Protein AF-A0AA86VW91-F1 (afdb_monomer)

Mean predicted aligned error: 8.84 Å

Sequence (104 aa):
MIVIPKGALVIFDGLNKELCVGIHLVVIRIVHLGRKSGWLFCAFYFKQAASSLMMAYGGDEFVHPDNAVPISLTRSGYPRIIPSHHRRMILKKDEKANMLVKFY

pLDDT: mean 76.0, std 16.41, range [28.19, 91.12]

Organism: NCBI:txid92480

Solvent-accessible surface area (backbone atoms only — not comparable to full-atom values): 6250 Å² total; per-residue (Å²): 135,88,80,74,59,69,71,59,65,71,75,40,90,75,69,53,71,65,57,60,53,46,50,50,56,34,50,54,51,50,54,52,44,25,73,74,65,35,59,68,52,39,52,55,41,48,58,50,39,37,51,36,35,52,38,42,70,73,63,52,80,87,71,78,65,95,55,97,55,92,73,62,59,45,99,74,42,40,41,58,71,55,46,71,69,59,50,56,47,41,73,66,69,43,75,68,15,57,54,49,60,74,71,91

Foldseek 3Di:
DPDDDVVVVVVPPPPDVVVVVQVVLLVVVLVVCCVVPNPVLSVLQVVVLLVQLVCLLVVHDPPPDPRPHDFDADPSSHGPSGDPVLVVVLVVVDPVVVVSSVVD

Secondary structure (DSSP, 8-state):
-----HHHHHT-TT--HHHHHHHHHHHHHHHHHHHHH-HHHHHHHHHHHHHHHHHHHHT--------SS---B-TTS-BTTS-HHHHHHHHTTSHHHHHHHHH-

Radius of gyration: 14.02 Å; Cα contacts (8 Å, |Δi|>4): 75; chains: 1; bounding box: 34×28×35 Å

Structure (mmCIF, N/CA/C/O backbone):
data_AF-A0AA86VW91-F1
#
_entry.id   AF-A0AA86VW91-F1
#
loop_
_atom_site.group_PDB
_atom_site.id
_atom_site.type_symbol
_atom_site.label_atom_id
_atom_site.label_alt_id
_atom_site.label_comp_id
_atom_site.label_asym_id
_atom_site.label_entity_id
_atom_site.label_seq_id
_atom_site.pdbx_PDB_ins_code
_atom_site.Cartn_x
_atom_site.Cartn_y
_atom_site.Cartn_z
_atom_site.occupancy
_atom_site.B_iso_or_equiv
_atom_site.auth_seq_id
_atom_site.auth_comp_id
_atom_site.auth_asym_id
_atom_site.auth_atom_id
_atom_site.pdbx_PDB_model_num
ATOM 1 N N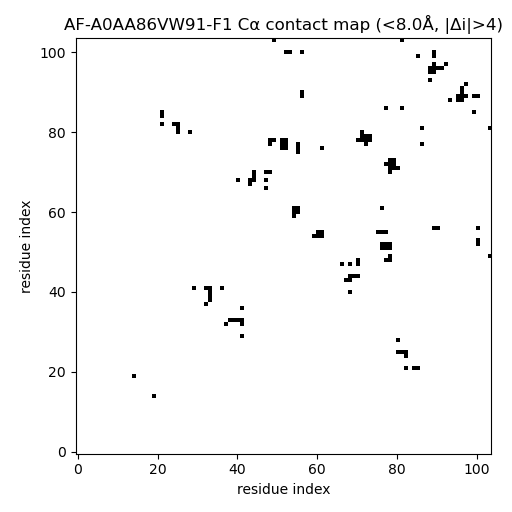 . MET A 1 1 ? -21.030 -1.240 2.666 1.00 28.19 1 MET A N 1
ATOM 2 C CA . MET A 1 1 ? -21.031 -1.669 1.252 1.00 28.19 1 MET A CA 1
ATOM 3 C C . MET A 1 1 ? -19.924 -0.889 0.553 1.00 28.19 1 MET A C 1
ATOM 5 O O . MET A 1 1 ? -20.064 0.315 0.409 1.00 28.19 1 MET A O 1
ATOM 9 N N . ILE A 1 2 ? -18.775 -1.508 0.261 1.00 33.06 2 ILE A N 1
ATOM 10 C CA . ILE A 1 2 ? 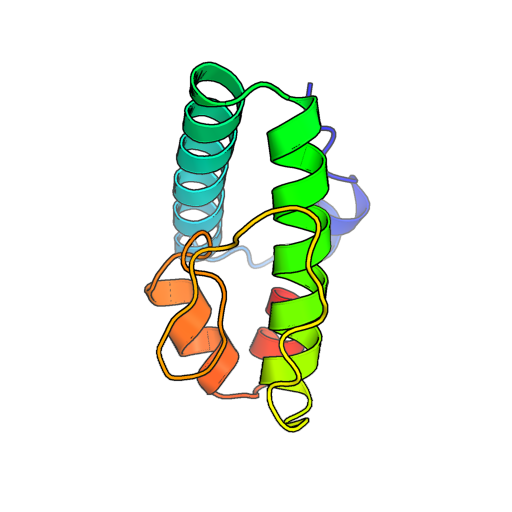-17.690 -0.827 -0.467 1.00 33.06 2 ILE A CA 1
ATOM 11 C C . ILE A 1 2 ? -18.090 -0.856 -1.941 1.00 33.06 2 ILE A C 1
ATOM 13 O O . ILE A 1 2 ? -18.104 -1.919 -2.557 1.00 33.06 2 ILE A O 1
ATOM 17 N N . VAL A 1 3 ? -18.514 0.289 -2.471 1.00 30.70 3 VAL A N 1
ATOM 18 C CA . VAL A 1 3 ? -18.898 0.426 -3.877 1.00 30.70 3 VAL A CA 1
ATOM 19 C C . VAL A 1 3 ? -17.611 0.529 -4.687 1.00 30.70 3 VAL A C 1
ATOM 21 O O . VAL A 1 3 ? -16.967 1.572 -4.716 1.00 30.70 3 VAL A O 1
ATOM 24 N N . ILE A 1 4 ? -17.221 -0.578 -5.313 1.00 47.12 4 ILE A N 1
ATOM 25 C CA . ILE A 1 4 ? -16.183 -0.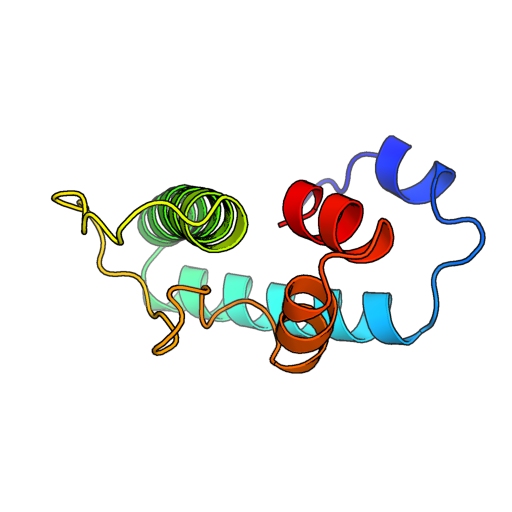585 -6.344 1.00 47.12 4 ILE A CA 1
ATOM 26 C C . ILE A 1 4 ? -16.771 0.183 -7.542 1.00 47.12 4 ILE A C 1
ATOM 28 O O . ILE A 1 4 ? -17.832 -0.213 -8.036 1.00 47.12 4 ILE A O 1
ATOM 32 N N . PRO A 1 5 ? -16.167 1.296 -7.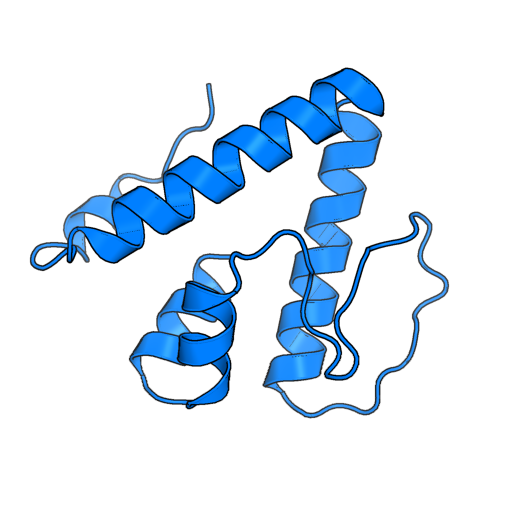996 1.00 39.69 5 PRO A N 1
ATOM 33 C CA . PRO A 1 5 ? -16.711 2.070 -9.104 1.00 39.69 5 PRO A CA 1
ATOM 34 C C . PRO A 1 5 ? -16.783 1.193 -10.357 1.00 39.69 5 PRO A C 1
ATOM 36 O O . PRO A 1 5 ? -15.801 0.565 -10.748 1.00 39.69 5 PRO A O 1
ATOM 39 N N . LYS A 1 6 ? -17.955 1.163 -11.004 1.00 36.81 6 LYS A N 1
ATOM 40 C CA . LYS A 1 6 ? -18.233 0.357 -12.208 1.00 36.81 6 LYS A CA 1
ATOM 41 C C . LYS A 1 6 ? -17.234 0.611 -13.351 1.00 36.81 6 LYS A C 1
ATOM 43 O O . LYS A 1 6 ? -16.993 -0.286 -14.146 1.00 36.81 6 LYS A O 1
ATOM 48 N N . GLY A 1 7 ? -16.602 1.789 -13.384 1.00 40.84 7 GLY A N 1
ATOM 49 C CA . GLY A 1 7 ? -15.539 2.122 -14.338 1.00 40.84 7 GLY A CA 1
ATOM 50 C C . GLY A 1 7 ? -14.247 1.319 -14.154 1.00 40.84 7 GLY A C 1
ATOM 51 O O . GLY A 1 7 ? -13.552 1.079 -15.132 1.00 40.84 7 GLY A O 1
ATOM 52 N N . ALA A 1 8 ? -13.952 0.831 -12.943 1.00 45.53 8 ALA A N 1
ATOM 53 C CA . ALA A 1 8 ? -12.827 -0.074 -12.730 1.00 45.53 8 ALA A CA 1
ATOM 54 C C . ALA A 1 8 ? -13.098 -1.413 -13.432 1.00 45.53 8 ALA A C 1
ATOM 56 O O . ALA A 1 8 ? -12.268 -1.875 -14.199 1.00 45.53 8 ALA A O 1
ATOM 57 N N . LEU A 1 9 ? -14.300 -1.979 -13.265 1.00 44.69 9 LEU A N 1
ATOM 58 C CA . LEU A 1 9 ? -14.677 -3.277 -13.838 1.00 44.69 9 LEU A CA 1
ATOM 59 C C . LEU A 1 9 ? -14.634 -3.321 -15.378 1.00 44.69 9 LEU A C 1
ATOM 61 O O . LEU A 1 9 ? -14.307 -4.362 -15.932 1.00 44.69 9 LEU A O 1
ATOM 65 N N . VAL A 1 10 ? -14.941 -2.211 -16.059 1.00 42.91 10 VAL A N 1
ATOM 66 C CA . VAL A 1 10 ? -14.999 -2.147 -17.535 1.00 42.91 10 VAL A CA 1
ATOM 67 C C . VAL A 1 10 ? -13.609 -2.003 -18.176 1.00 42.91 10 VAL A C 1
ATOM 69 O O . VAL A 1 10 ? -13.414 -2.423 -19.309 1.00 42.91 10 VAL A O 1
ATOM 72 N N . ILE A 1 11 ? -12.608 -1.493 -17.448 1.00 46.66 11 ILE A N 1
ATOM 73 C CA . ILE A 1 11 ? -11.207 -1.433 -17.922 1.00 46.66 11 ILE A CA 1
ATOM 74 C C . ILE A 1 11 ? -10.497 -2.799 -1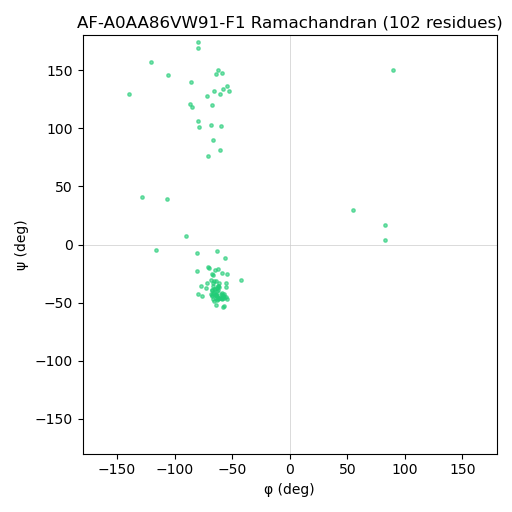7.733 1.00 46.66 11 ILE A C 1
ATOM 76 O O . ILE A 1 11 ? -9.382 -3.014 -18.205 1.00 46.66 11 ILE A O 1
ATOM 80 N N . PHE A 1 12 ? -11.153 -3.756 -17.069 1.00 47.62 12 PHE A N 1
ATOM 81 C CA . PHE A 1 12 ? -10.600 -5.037 -16.630 1.00 47.62 12 PHE A CA 1
ATOM 82 C C . PHE A 1 12 ? -11.077 -6.256 -17.438 1.00 47.62 12 PHE A C 1
ATOM 84 O O . PHE A 1 12 ? -11.241 -7.342 -16.882 1.00 47.62 12 PHE A O 1
ATOM 91 N N . ASP A 1 13 ? -11.208 -6.135 -18.756 1.00 43.72 13 ASP A N 1
ATOM 92 C CA . ASP A 1 13 ? -11.542 -7.278 -19.632 1.00 43.72 13 ASP A CA 1
ATOM 93 C C . ASP A 1 13 ? -10.457 -8.393 -19.627 1.00 43.72 13 ASP A C 1
ATOM 95 O O . ASP A 1 13 ? -10.634 -9.480 -20.165 1.00 43.72 13 ASP A O 1
ATOM 99 N N . GLY A 1 14 ? -9.324 -8.155 -18.947 1.00 44.97 14 GLY A N 1
ATOM 100 C CA . GLY A 1 14 ? -8.235 -9.109 -18.709 1.00 44.97 14 GLY A CA 1
ATOM 101 C C . GLY A 1 14 ? -7.824 -9.230 -17.237 1.00 44.97 14 GLY A C 1
ATOM 102 O O . GLY A 1 14 ? -6.626 -9.245 -16.933 1.00 44.97 14 GLY A O 1
ATOM 103 N N . LEU A 1 15 ? -8.777 -9.251 -16.296 1.00 52.03 15 LEU A N 1
ATOM 104 C CA . LEU A 1 15 ? -8.473 -9.390 -14.867 1.00 52.03 15 LEU A CA 1
ATOM 105 C C . LEU A 1 15 ? -7.874 -10.777 -14.552 1.00 52.03 15 LEU A C 1
ATOM 107 O O . LEU A 1 15 ? -8.572 -11.740 -14.238 1.00 52.0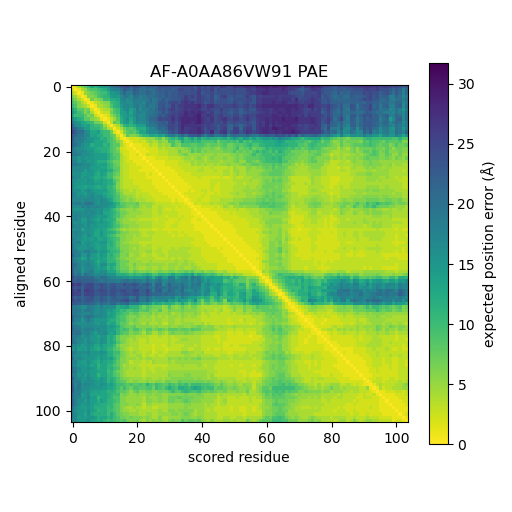3 15 LEU A O 1
ATOM 111 N N . ASN A 1 16 ? -6.546 -10.880 -14.624 1.00 60.03 16 ASN A N 1
ATOM 112 C CA . ASN A 1 16 ? -5.799 -12.055 -14.182 1.00 60.03 16 ASN A CA 1
ATOM 113 C C . ASN A 1 16 ? -6.200 -12.404 -12.740 1.00 60.03 16 ASN A C 1
ATOM 115 O O . ASN A 1 16 ? -6.216 -11.527 -11.874 1.00 60.03 16 ASN A O 1
ATOM 119 N N . LYS A 1 17 ? -6.488 -13.687 -12.477 1.00 64.88 17 LYS A N 1
ATOM 120 C CA . LYS A 1 17 ? -6.916 -14.252 -11.176 1.00 64.88 17 LYS A CA 1
ATOM 121 C C . LYS A 1 17 ? -6.133 -13.703 -9.972 1.00 64.88 17 LYS A C 1
ATOM 123 O O . LYS A 1 17 ? -6.675 -13.568 -8.879 1.00 64.88 17 LYS A O 1
ATOM 128 N N . GLU A 1 18 ? -4.874 -13.338 -10.186 1.00 67.19 18 GLU A N 1
ATOM 129 C CA . GLU A 1 18 ? -3.972 -12.754 -9.196 1.00 67.19 18 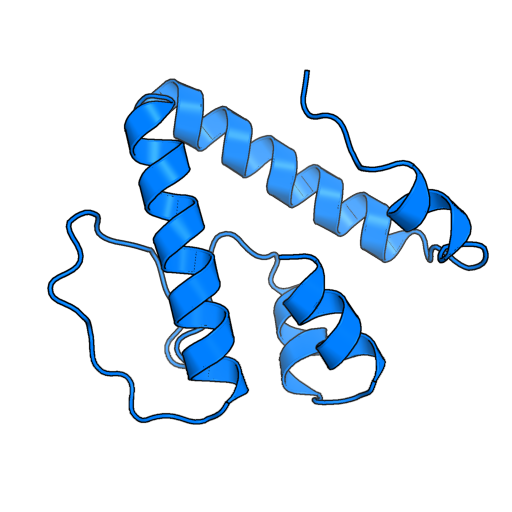GLU A CA 1
ATOM 130 C C . GLU A 1 18 ? -4.446 -11.413 -8.614 1.00 67.19 18 GLU A C 1
ATOM 132 O O . GLU A 1 18 ? -4.284 -11.188 -7.414 1.00 67.19 18 GLU A O 1
ATOM 137 N N . LEU A 1 19 ? -5.080 -10.545 -9.414 1.00 70.00 19 LEU A N 1
ATOM 138 C CA . LEU A 1 19 ? -5.627 -9.272 -8.930 1.00 70.00 19 LEU A CA 1
ATOM 139 C C . LEU A 1 19 ? -6.807 -9.504 -7.983 1.00 70.00 19 LEU A C 1
ATOM 141 O O . LEU A 1 19 ? -6.863 -8.889 -6.920 1.00 70.00 19 LEU A O 1
ATOM 145 N N . CYS A 1 20 ? -7.707 -10.431 -8.325 1.00 71.56 20 CYS A N 1
ATOM 146 C CA . CYS A 1 20 ? -8.813 -10.829 -7.450 1.00 71.56 20 CYS A CA 1
ATOM 147 C C . CYS A 1 20 ? -8.306 -11.332 -6.095 1.00 71.56 20 CYS A C 1
ATOM 149 O O . CYS A 1 20 ? -8.809 -10.913 -5.052 1.00 71.56 20 CYS A O 1
ATOM 151 N N . VAL A 1 21 ? -7.281 -12.190 -6.100 1.00 75.38 21 VAL A N 1
ATOM 152 C CA . VAL A 1 21 ? -6.673 -12.709 -4.865 1.00 75.38 21 VAL A CA 1
ATOM 153 C C . VAL A 1 21 ? -6.034 -11.578 -4.056 1.00 75.38 21 VAL A C 1
ATOM 155 O O . VAL A 1 21 ? -6.232 -11.500 -2.842 1.00 75.38 21 VAL A O 1
ATOM 158 N N . GLY A 1 22 ? -5.318 -10.662 -4.710 1.00 73.94 22 GLY A N 1
ATOM 159 C CA . GLY A 1 22 ? -4.723 -9.506 -4.045 1.00 73.94 22 GLY A CA 1
ATOM 160 C C . GLY A 1 22 ? -5.757 -8.592 -3.389 1.00 73.94 22 GLY A C 1
ATOM 161 O O . GLY A 1 22 ? -5.604 -8.240 -2.220 1.00 73.94 22 GLY A O 1
ATOM 162 N N . ILE A 1 23 ? -6.838 -8.267 -4.101 1.00 77.50 23 ILE A N 1
ATOM 163 C CA . ILE A 1 23 ? -7.939 -7.444 -3.581 1.00 77.50 23 ILE A CA 1
ATOM 164 C C . ILE A 1 23 ? -8.619 -8.141 -2.404 1.00 77.50 23 ILE A C 1
ATOM 166 O O . ILE A 1 23 ? -8.849 -7.515 -1.371 1.00 77.50 23 ILE A O 1
ATOM 170 N N . HIS A 1 24 ? -8.892 -9.441 -2.514 1.00 78.38 24 HIS A N 1
ATOM 171 C CA . HIS A 1 24 ? -9.516 -10.204 -1.437 1.00 78.38 24 HIS A CA 1
ATOM 172 C C . HIS A 1 24 ? -8.685 -10.159 -0.142 1.00 78.38 24 HIS A C 1
ATOM 174 O O . HIS A 1 24 ? -9.211 -9.864 0.934 1.00 78.38 24 HIS A O 1
ATOM 180 N N . LEU A 1 25 ? -7.367 -10.356 -0.251 1.00 80.56 25 LEU A N 1
ATOM 181 C CA . LEU A 1 25 ? -6.441 -10.268 0.882 1.00 80.56 25 LEU A CA 1
ATOM 182 C C . LEU A 1 25 ? -6.385 -8.863 1.493 1.00 80.56 25 LEU A C 1
ATOM 184 O O . LEU A 1 25 ? -6.279 -8.725 2.715 1.00 80.56 25 LEU A O 1
ATOM 188 N N . VAL A 1 26 ? -6.461 -7.822 0.661 1.00 82.31 26 VAL A N 1
ATOM 189 C CA . VAL A 1 26 ? -6.533 -6.431 1.128 1.00 82.31 26 VAL A CA 1
ATOM 190 C C . VAL A 1 26 ? -7.818 -6.227 1.913 1.00 82.31 26 VAL A C 1
ATOM 192 O O . VAL A 1 26 ? -7.743 -5.812 3.065 1.00 82.31 26 VAL A O 1
ATOM 195 N N . VAL A 1 27 ? -8.973 -6.586 1.348 1.00 83.44 27 VAL A N 1
ATOM 196 C CA . VAL A 1 27 ? -10.293 -6.404 1.974 1.00 83.44 27 VAL A CA 1
ATOM 197 C C . VAL A 1 27 ? -10.373 -7.092 3.336 1.00 83.44 27 VAL A C 1
ATOM 199 O O . VAL A 1 27 ? -10.843 -6.477 4.293 1.00 83.44 27 VAL A O 1
ATOM 202 N N . ILE A 1 28 ? -9.854 -8.316 3.475 1.00 86.44 28 ILE A N 1
ATOM 203 C CA . ILE A 1 28 ? -9.801 -9.002 4.778 1.00 86.44 28 ILE A CA 1
ATOM 204 C C . ILE A 1 28 ? -9.009 -8.175 5.800 1.00 86.44 28 ILE A C 1
ATOM 206 O O . ILE A 1 28 ? -9.449 -8.010 6.940 1.00 86.44 28 ILE A O 1
ATOM 210 N N . ARG A 1 29 ? -7.864 -7.607 5.398 1.00 85.69 29 ARG A N 1
ATOM 211 C CA . ARG A 1 29 ? -7.044 -6.749 6.267 1.00 85.69 29 ARG A CA 1
ATOM 212 C C . ARG A 1 29 ? -7.741 -5.435 6.608 1.00 85.69 29 ARG A C 1
ATOM 214 O O . ARG A 1 29 ? -7.654 -5.017 7.758 1.00 85.69 29 ARG A O 1
ATOM 221 N N . ILE A 1 30 ? -8.451 -4.823 5.655 1.00 86.44 30 ILE A N 1
ATOM 222 C CA . ILE A 1 30 ? -9.274 -3.622 5.882 1.00 86.44 30 ILE A CA 1
ATOM 223 C C . ILE A 1 30 ? -10.310 -3.904 6.967 1.00 86.44 30 ILE A C 1
ATOM 225 O O . ILE A 1 30 ? -10.391 -3.183 7.957 1.00 86.44 30 ILE A O 1
ATOM 229 N N . VAL A 1 31 ? -11.083 -4.978 6.798 1.00 87.94 31 VAL A N 1
ATOM 230 C CA . VAL A 1 31 ? -12.154 -5.345 7.730 1.00 87.94 31 VAL A CA 1
ATOM 231 C C . VAL A 1 31 ? -11.581 -5.687 9.101 1.00 87.94 31 VAL A C 1
ATOM 233 O O . VAL A 1 31 ? -12.117 -5.243 10.113 1.00 87.94 31 VAL A O 1
ATOM 236 N N . HIS A 1 32 ? -10.476 -6.432 9.154 1.00 88.88 32 HIS A N 1
ATOM 237 C CA . HIS A 1 32 ? -9.807 -6.743 10.414 1.00 88.88 32 HIS A CA 1
ATOM 238 C C . HIS A 1 32 ? -9.326 -5.473 11.134 1.00 88.88 32 HIS A C 1
ATOM 240 O O . HIS A 1 32 ? -9.585 -5.309 12.325 1.00 88.88 32 HIS A O 1
ATOM 246 N N . LEU A 1 33 ? -8.685 -4.547 10.413 1.00 86.88 33 LEU A N 1
ATOM 247 C CA . LEU A 1 33 ? -8.197 -3.284 10.970 1.00 86.88 33 LEU A CA 1
ATOM 248 C C . LEU A 1 33 ? -9.349 -2.389 11.448 1.00 86.88 33 LEU A C 1
ATOM 250 O O . LEU A 1 33 ? -9.289 -1.858 12.554 1.00 86.88 33 LEU A O 1
ATOM 254 N N . GLY A 1 34 ? -10.420 -2.275 10.660 1.00 88.56 34 GLY A N 1
ATOM 255 C CA . GLY A 1 34 ? -11.612 -1.508 11.024 1.00 88.56 34 GLY A CA 1
ATOM 256 C C . GLY A 1 34 ? -12.316 -2.062 12.263 1.00 88.56 34 GLY A C 1
ATOM 257 O O . GLY A 1 34 ? -12.732 -1.291 13.124 1.00 88.56 34 GLY A O 1
ATOM 258 N N . ARG A 1 35 ? -12.386 -3.393 12.409 1.00 90.81 35 ARG A N 1
ATOM 259 C CA . ARG A 1 35 ? -12.962 -4.040 13.603 1.00 90.81 35 ARG A CA 1
ATOM 260 C C . ARG A 1 35 ? -12.078 -3.903 14.842 1.00 90.81 35 ARG A C 1
ATOM 262 O O . ARG A 1 35 ? -12.615 -3.810 15.938 1.00 90.81 35 ARG A O 1
ATOM 269 N N . LYS A 1 36 ? -10.751 -3.893 14.681 1.00 91.12 36 LYS A N 1
ATOM 270 C CA . LYS A 1 36 ? -9.796 -3.793 15.796 1.00 91.12 36 LYS A CA 1
ATOM 271 C C . LYS A 1 36 ? -9.613 -2.360 16.303 1.00 91.12 36 LYS A C 1
ATOM 273 O O . LYS A 1 36 ? -9.516 -2.153 17.506 1.00 91.12 36 LYS A O 1
ATOM 278 N N . SER A 1 37 ? -9.517 -1.395 15.393 1.00 86.56 37 SER A N 1
ATOM 279 C CA . SER A 1 37 ? -9.078 -0.024 15.695 1.00 86.56 37 SER A CA 1
ATOM 280 C C . SER A 1 37 ? -10.155 1.036 15.446 1.00 86.56 37 SER A C 1
ATOM 282 O O . SER A 1 37 ? -9.940 2.208 15.740 1.00 86.56 37 SER A O 1
ATOM 284 N N . GLY A 1 38 ? -11.314 0.642 14.913 1.00 90.38 38 GLY A N 1
ATOM 285 C CA . GLY A 1 38 ? -12.401 1.542 14.540 1.00 90.38 38 GLY A CA 1
ATOM 286 C C . GLY A 1 38 ? -12.295 2.040 13.097 1.00 90.38 38 GLY A C 1
ATOM 287 O O . GLY A 1 38 ? -11.213 2.192 12.525 1.00 90.38 38 GLY A O 1
ATOM 288 N N . TRP A 1 39 ? -13.448 2.317 12.488 1.00 88.81 39 TRP A N 1
ATOM 289 C CA . TRP A 1 39 ? -13.532 2.718 11.079 1.00 88.81 39 TRP A CA 1
ATOM 290 C C . TRP A 1 39 ? -12.928 4.098 10.799 1.00 88.81 39 TRP A C 1
ATOM 292 O O . TRP A 1 39 ? -12.367 4.301 9.725 1.00 88.81 39 TRP A O 1
ATOM 302 N N . LEU A 1 40 ? -12.973 5.016 11.772 1.00 89.50 40 LEU A N 1
ATOM 303 C CA . LEU A 1 40 ? -12.356 6.339 11.656 1.00 89.50 40 LEU A CA 1
ATOM 304 C C . LEU A 1 40 ? -10.827 6.237 11.562 1.00 89.50 40 LEU A C 1
ATOM 306 O O . LEU A 1 40 ? -10.222 6.784 10.643 1.00 89.50 40 LEU A O 1
ATOM 310 N N . PHE A 1 41 ? -10.213 5.464 12.464 1.00 88.56 41 PHE A N 1
ATOM 311 C CA . PHE A 1 41 ? -8.785 5.150 12.408 1.00 88.56 41 PHE A CA 1
ATOM 312 C C . PHE A 1 41 ? -8.425 4.487 11.078 1.00 88.56 41 PHE A C 1
ATOM 314 O O . PHE A 1 41 ? -7.444 4.856 10.441 1.00 88.56 41 PHE A O 1
ATOM 321 N N . CYS A 1 42 ? -9.250 3.535 10.633 1.00 88.94 42 CYS A N 1
ATOM 322 C CA . CYS A 1 42 ? -9.063 2.830 9.371 1.00 88.94 42 CYS A CA 1
ATOM 323 C C . CYS A 1 42 ? -9.029 3.800 8.174 1.00 88.94 42 CYS A C 1
ATOM 325 O O . CYS A 1 42 ? -8.131 3.713 7.341 1.00 88.94 42 CYS A O 1
ATOM 327 N N . ALA A 1 43 ? -9.940 4.776 8.124 1.00 88.31 43 ALA A N 1
ATOM 328 C CA . ALA A 1 43 ? -9.967 5.796 7.076 1.00 88.31 43 ALA A CA 1
ATOM 329 C C . ALA A 1 43 ? -8.698 6.671 7.070 1.00 8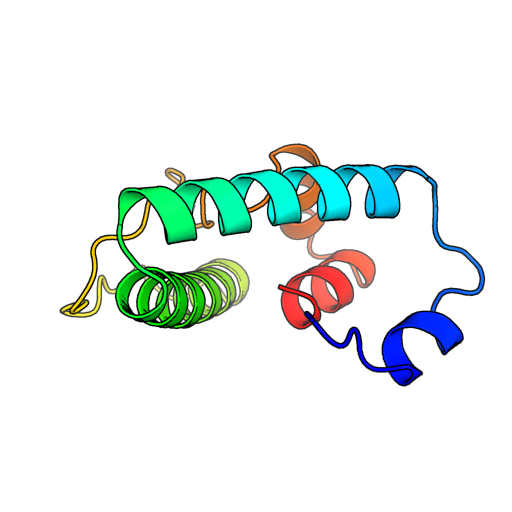8.31 43 ALA A C 1
ATOM 331 O O . ALA A 1 43 ? -8.090 6.866 6.015 1.00 88.31 43 ALA A O 1
ATOM 332 N N . PHE A 1 44 ? -8.254 7.149 8.238 1.00 88.62 44 PHE A N 1
ATOM 333 C CA . PHE A 1 44 ? -7.008 7.920 8.348 1.00 88.62 44 PHE A CA 1
ATOM 334 C C . PHE A 1 44 ? -5.772 7.089 7.987 1.00 88.62 44 PHE A C 1
ATOM 336 O O . PHE A 1 44 ? -4.880 7.587 7.298 1.00 88.62 44 PHE A O 1
ATOM 343 N N . TYR A 1 45 ? -5.752 5.813 8.378 1.00 89.44 45 TYR A N 1
ATOM 344 C CA . TYR A 1 45 ? -4.704 4.866 8.011 1.00 89.44 45 TYR A CA 1
ATOM 345 C C . TYR A 1 45 ? -4.597 4.716 6.487 1.00 89.44 45 TYR A C 1
ATOM 347 O O . TYR A 1 45 ? -3.493 4.772 5.950 1.00 89.44 45 TYR A O 1
ATOM 355 N N . PHE A 1 46 ? -5.718 4.563 5.770 1.00 87.88 46 PHE A N 1
ATOM 356 C CA . PHE A 1 46 ? -5.690 4.462 4.304 1.00 87.88 46 PHE A CA 1
ATOM 357 C C . PHE A 1 46 ? -5.254 5.747 3.629 1.00 87.88 46 PHE A C 1
ATOM 359 O O . PHE A 1 46 ? -4.446 5.686 2.709 1.00 87.88 46 PHE A O 1
ATOM 366 N N . LYS A 1 47 ? -5.739 6.900 4.103 1.00 87.81 47 LYS A N 1
ATOM 367 C CA . LYS A 1 47 ? -5.327 8.197 3.560 1.00 87.81 47 LYS A CA 1
ATOM 368 C C . LYS A 1 47 ? -3.806 8.338 3.594 1.00 87.81 47 LYS A C 1
ATOM 370 O O . LYS A 1 47 ? -3.196 8.693 2.592 1.00 87.81 47 LYS A O 1
ATOM 375 N N . GLN A 1 48 ? -3.193 8.003 4.724 1.00 87.06 48 GLN A N 1
ATOM 376 C CA . GLN A 1 48 ? -1.743 8.071 4.860 1.00 87.06 48 GLN A CA 1
ATOM 377 C C . GLN A 1 48 ? -1.017 6.965 4.098 1.00 87.06 48 GLN A C 1
ATOM 379 O O . GLN A 1 48 ? 0.024 7.226 3.504 1.00 87.06 48 GLN A O 1
ATOM 384 N N . ALA A 1 49 ? -1.560 5.745 4.067 1.00 88.12 49 ALA A N 1
ATOM 385 C CA . ALA A 1 49 ? -0.990 4.662 3.273 1.00 88.12 49 ALA A CA 1
ATOM 386 C C . ALA A 1 49 ? -0.936 5.025 1.778 1.00 88.12 49 ALA A C 1
ATOM 388 O O . ALA A 1 49 ? 0.086 4.774 1.143 1.00 88.12 49 ALA A O 1
ATOM 389 N N . ALA A 1 50 ? -1.981 5.656 1.237 1.00 87.12 50 ALA A N 1
ATOM 390 C CA . ALA A 1 50 ? -2.010 6.141 -0.141 1.00 87.12 50 ALA A CA 1
ATOM 391 C C . ALA A 1 50 ? -0.963 7.243 -0.379 1.00 87.12 50 ALA A C 1
ATOM 393 O O . ALA A 1 50 ? -0.184 7.160 -1.327 1.00 87.12 50 ALA A O 1
ATOM 394 N N . SER A 1 51 ? -0.862 8.230 0.520 1.00 85.62 51 SER A N 1
ATOM 395 C CA . SER A 1 51 ? 0.173 9.270 0.427 1.00 85.62 51 SER A CA 1
ATOM 396 C C . SER A 1 51 ? 1.586 8.681 0.454 1.00 85.62 51 SER A C 1
ATOM 398 O O . SER A 1 51 ? 2.396 8.999 -0.413 1.00 85.62 51 SER A O 1
ATOM 400 N N . SER A 1 52 ? 1.878 7.762 1.378 1.00 85.62 52 SER A N 1
ATOM 401 C CA . SER A 1 52 ? 3.191 7.110 1.443 1.00 85.62 52 SER A CA 1
ATOM 402 C C . SER A 1 52 ? 3.478 6.217 0.242 1.00 85.62 52 SER A C 1
ATOM 404 O O . SER A 1 52 ? 4.627 6.137 -0.180 1.00 85.62 52 SER A O 1
ATOM 406 N N . LEU A 1 53 ? 2.460 5.572 -0.340 1.00 88.06 53 LEU A N 1
ATOM 407 C CA . LEU A 1 53 ? 2.619 4.833 -1.592 1.00 88.06 53 LEU A CA 1
ATOM 408 C C . LEU A 1 53 ? 3.035 5.765 -2.735 1.00 88.06 53 LEU A C 1
ATOM 410 O O . LEU A 1 53 ? 3.972 5.440 -3.460 1.00 88.06 53 LEU A O 1
ATOM 414 N N . MET A 1 54 ? 2.369 6.913 -2.873 1.00 87.25 54 MET A N 1
ATOM 415 C CA . MET A 1 54 ? 2.670 7.897 -3.914 1.00 87.25 54 MET A CA 1
ATOM 416 C C . MET A 1 54 ? 4.072 8.488 -3.754 1.00 87.25 54 MET A C 1
ATOM 418 O O . MET A 1 54 ? 4.809 8.549 -4.734 1.00 87.25 54 MET A O 1
ATOM 422 N N . MET A 1 55 ? 4.476 8.834 -2.529 1.00 86.06 55 MET A N 1
ATOM 423 C CA . MET A 1 55 ? 5.830 9.333 -2.244 1.00 86.06 55 MET A CA 1
ATOM 424 C C . MET A 1 55 ? 6.896 8.270 -2.547 1.00 86.06 55 MET A C 1
ATOM 426 O O . MET A 1 55 ? 7.850 8.533 -3.277 1.00 86.06 55 MET A O 1
ATOM 430 N N . ALA A 1 56 ? 6.696 7.033 -2.074 1.00 85.56 56 ALA A N 1
ATOM 431 C CA . ALA A 1 56 ? 7.623 5.928 -2.330 1.00 85.56 56 ALA A CA 1
ATOM 432 C C . ALA A 1 56 ? 7.711 5.552 -3.821 1.00 85.56 56 ALA A C 1
ATOM 434 O O . ALA A 1 56 ? 8.757 5.097 -4.290 1.00 85.56 56 ALA A O 1
ATOM 435 N N . TYR A 1 57 ? 6.620 5.725 -4.573 1.00 87.12 57 TYR A N 1
ATOM 436 C CA . TYR A 1 57 ? 6.594 5.482 -6.013 1.00 87.12 57 TYR A CA 1
ATOM 437 C C . TYR A 1 57 ? 7.282 6.604 -6.804 1.00 87.12 57 TYR A C 1
ATOM 439 O O . TYR A 1 57 ? 8.086 6.318 -7.699 1.00 87.12 57 TYR A O 1
ATOM 447 N N . GLY A 1 58 ? 7.005 7.860 -6.434 1.00 84.50 58 GLY A N 1
ATOM 448 C CA . GLY A 1 58 ? 7.614 9.065 -7.004 1.00 84.50 58 GLY A CA 1
ATOM 449 C C . GLY A 1 58 ? 9.113 9.183 -6.727 1.00 84.50 58 GLY A C 1
ATOM 450 O O . GLY A 1 58 ? 9.823 9.807 -7.507 1.00 84.50 58 GLY A O 1
ATOM 451 N N . GLY A 1 59 ? 9.611 8.500 -5.692 1.00 81.25 59 GLY A N 1
ATOM 452 C CA . GLY A 1 59 ? 11.024 8.523 -5.317 1.00 81.25 59 GLY A CA 1
ATOM 453 C C . GLY A 1 59 ? 11.409 9.726 -4.459 1.00 81.25 59 GLY A C 1
ATOM 454 O O . GLY A 1 59 ? 12.598 10.005 -4.341 1.00 81.25 59 GLY A O 1
ATOM 455 N N . ASP A 1 60 ? 10.429 10.410 -3.865 1.00 75.81 60 ASP A N 1
ATOM 456 C CA . ASP A 1 60 ? 10.694 11.467 -2.892 1.00 75.81 60 ASP A CA 1
ATOM 457 C C . ASP A 1 60 ? 11.380 10.889 -1.650 1.00 75.81 60 ASP A C 1
ATOM 459 O O . ASP A 1 60 ? 11.111 9.752 -1.235 1.00 75.81 60 ASP A O 1
ATOM 463 N N . GLU A 1 61 ? 12.260 11.687 -1.035 1.00 63.84 61 GLU A N 1
ATOM 464 C CA . GLU A 1 61 ? 12.811 11.355 0.275 1.00 63.84 61 GLU A CA 1
ATOM 465 C C . GLU A 1 61 ? 11.661 11.119 1.251 1.00 63.84 61 GLU A C 1
ATOM 467 O O . GLU A 1 61 ? 10.657 11.835 1.256 1.00 63.84 61 GLU A O 1
ATOM 472 N N . PHE A 1 62 ? 11.792 10.063 2.053 1.00 60.06 62 PHE A N 1
ATOM 473 C CA . PHE A 1 62 ? 10.752 9.618 2.965 1.00 60.06 62 PHE A CA 1
ATOM 474 C C . PHE A 1 62 ? 10.618 10.612 4.125 1.00 60.06 62 PHE A C 1
ATOM 476 O O . PHE A 1 62 ? 11.084 10.368 5.237 1.00 60.06 62 PHE A O 1
ATOM 483 N N . VAL A 1 63 ? 9.990 11.756 3.865 1.00 55.88 63 VAL A N 1
ATOM 484 C CA . VAL A 1 63 ? 9.553 12.681 4.899 1.00 55.88 63 VAL A CA 1
ATOM 485 C C . VAL A 1 63 ? 8.435 11.951 5.612 1.00 55.88 63 VAL A C 1
ATOM 487 O O . VAL A 1 63 ? 7.344 11.822 5.065 1.00 55.88 63 VAL A O 1
ATOM 490 N N . HIS A 1 64 ? 8.717 11.403 6.795 1.00 58.31 64 HIS A N 1
ATOM 491 C CA . HIS A 1 64 ? 7.669 11.011 7.723 1.00 58.31 64 HIS A CA 1
ATOM 492 C C . HIS A 1 64 ? 6.891 12.290 8.027 1.00 58.31 64 HIS A C 1
ATOM 494 O O . HIS A 1 64 ? 7.402 13.118 8.781 1.00 58.31 64 HIS A O 1
ATOM 500 N N . PRO A 1 65 ? 5.704 12.508 7.430 1.00 55.88 65 PRO A N 1
ATOM 501 C CA . PRO A 1 65 ? 4.895 13.623 7.870 1.00 55.88 65 PRO A CA 1
ATOM 502 C C . PRO A 1 65 ? 4.566 13.333 9.336 1.00 55.88 65 PRO A C 1
ATOM 504 O O . PRO A 1 65 ? 4.497 12.157 9.721 1.00 55.88 65 PRO A O 1
ATOM 507 N N . ASP A 1 66 ? 4.379 14.370 10.152 1.00 60.88 66 ASP A N 1
ATOM 508 C CA . ASP A 1 66 ? 3.801 14.237 11.491 1.00 60.88 66 ASP A CA 1
ATOM 509 C C . ASP A 1 66 ? 2.390 13.656 11.347 1.00 60.88 66 ASP A C 1
ATOM 511 O O . ASP A 1 66 ? 1.367 14.334 11.237 1.00 60.88 66 ASP A O 1
ATOM 515 N N . ASN A 1 67 ? 2.366 12.341 11.205 1.00 63.78 67 ASN A N 1
ATOM 516 C CA . ASN A 1 67 ? 1.232 11.589 10.753 1.00 63.78 67 ASN A CA 1
ATOM 517 C C . ASN A 1 67 ? 0.377 11.340 11.980 1.00 63.78 67 ASN A C 1
ATOM 519 O O . ASN A 1 67 ? 0.782 10.630 12.898 1.00 63.78 67 ASN A O 1
ATOM 523 N N . ALA A 1 68 ? -0.852 11.850 11.961 1.00 69.19 68 ALA A N 1
ATOM 524 C CA . ALA A 1 68 ? -1.824 11.648 13.035 1.00 69.19 68 ALA A CA 1
ATOM 525 C C . ALA A 1 68 ? -2.113 10.160 13.353 1.00 69.19 68 ALA A C 1
ATOM 527 O O . ALA A 1 68 ? -2.766 9.855 14.347 1.00 69.19 68 ALA A O 1
ATOM 528 N N . VAL A 1 69 ? -1.660 9.228 12.504 1.00 78.81 69 VAL A N 1
ATOM 529 C CA . VAL A 1 69 ? -1.850 7.781 12.643 1.00 78.81 69 VAL A CA 1
ATOM 530 C C . VAL A 1 69 ? -0.558 7.067 12.237 1.00 78.81 69 VAL A C 1
ATOM 532 O O . VAL A 1 69 ? -0.047 7.309 11.157 1.00 78.81 69 VAL A O 1
ATOM 535 N N . PRO A 1 70 ? -0.001 6.151 13.033 1.00 82.81 70 PRO A N 1
ATOM 536 C CA . PRO A 1 70 ? 1.140 5.367 12.579 1.00 82.81 70 PRO A CA 1
ATOM 537 C C . PRO A 1 70 ? 0.705 4.345 11.516 1.00 82.81 70 PRO A C 1
ATOM 539 O O . PRO A 1 70 ? -0.199 3.535 11.742 1.00 82.81 70 PRO A O 1
ATOM 542 N N . ILE A 1 71 ? 1.381 4.340 10.364 1.00 86.62 71 ILE A N 1
ATOM 543 C CA . ILE A 1 71 ? 1.186 3.340 9.305 1.00 86.62 71 ILE A CA 1
ATOM 544 C C . ILE A 1 71 ? 2.342 2.340 9.255 1.00 86.62 71 ILE A C 1
ATOM 546 O O . ILE A 1 71 ? 3.502 2.669 9.495 1.00 86.62 71 ILE A O 1
ATOM 550 N N . SER A 1 72 ? 2.034 1.085 8.921 1.00 87.31 72 SER A N 1
ATOM 551 C CA . SER A 1 72 ? 3.058 0.048 8.798 1.00 87.31 72 SER A CA 1
ATOM 552 C C . SER A 1 72 ? 3.662 0.056 7.396 1.00 87.31 72 SER A C 1
ATOM 554 O O . SER A 1 72 ? 2.952 -0.168 6.414 1.00 87.31 72 SER A O 1
ATOM 556 N N . LEU A 1 73 ? 4.976 0.263 7.305 1.00 86.94 73 LEU A N 1
ATOM 557 C CA . LEU A 1 73 ? 5.708 0.433 6.048 1.00 86.94 73 LEU A CA 1
ATOM 558 C C . LEU A 1 73 ? 6.802 -0.632 5.866 1.00 86.94 73 LEU A C 1
ATOM 560 O O . LEU A 1 73 ? 7.259 -1.279 6.818 1.00 86.94 73 LEU A O 1
ATOM 564 N N . THR A 1 74 ? 7.202 -0.877 4.622 1.00 86.56 74 THR A N 1
ATOM 565 C CA . THR A 1 74 ? 8.426 -1.627 4.303 1.00 86.56 74 THR A CA 1
ATOM 566 C C . THR A 1 74 ? 9.656 -0.725 4.441 1.00 86.56 74 THR A C 1
ATOM 568 O O . THR A 1 74 ? 9.524 0.490 4.543 1.00 86.56 74 THR A O 1
ATOM 571 N N . ARG A 1 75 ? 10.869 -1.302 4.397 1.00 81.88 75 ARG A N 1
ATOM 572 C CA . ARG A 1 75 ? 12.118 -0.509 4.366 1.00 81.88 75 ARG A CA 1
ATOM 573 C C . ARG A 1 75 ? 12.186 0.438 3.162 1.00 81.88 75 ARG A C 1
ATOM 575 O O . ARG A 1 75 ? 12.873 1.440 3.218 1.00 81.88 75 ARG A O 1
ATOM 582 N N . SER A 1 76 ? 11.463 0.106 2.097 1.00 79.62 76 SER A N 1
ATOM 583 C CA . SER A 1 76 ? 11.368 0.879 0.859 1.00 79.62 76 SER A CA 1
ATOM 584 C C . SER A 1 76 ? 10.220 1.900 0.876 1.00 79.62 76 SER A C 1
ATOM 586 O O . SER A 1 76 ? 9.888 2.432 -0.173 1.00 79.62 76 SER A O 1
ATOM 588 N N . GLY A 1 77 ? 9.543 2.103 2.014 1.00 83.00 77 GLY A N 1
ATOM 589 C CA . GLY A 1 77 ? 8.478 3.102 2.141 1.00 83.00 77 GLY A CA 1
ATOM 590 C C . GLY A 1 77 ? 7.088 2.676 1.650 1.00 83.00 77 GLY A C 1
ATOM 591 O O . GLY A 1 77 ? 6.149 3.462 1.700 1.00 83.00 77 GLY A O 1
ATOM 592 N N . TYR A 1 78 ? 6.903 1.424 1.218 1.00 87.31 78 TYR A N 1
ATOM 593 C CA . TYR A 1 78 ? 5.606 0.948 0.721 1.00 87.31 78 TYR A CA 1
ATOM 594 C C . TYR A 1 78 ? 4.705 0.452 1.865 1.00 87.31 78 TYR A C 1
ATOM 596 O O . TYR A 1 78 ? 5.177 -0.294 2.732 1.00 87.31 78 TYR A O 1
ATOM 604 N N . PRO A 1 79 ? 3.391 0.739 1.847 1.00 88.94 79 PRO A N 1
ATOM 605 C CA . PRO A 1 79 ? 2.460 0.247 2.860 1.00 88.94 79 PRO A CA 1
ATOM 606 C C . PRO A 1 79 ? 2.416 -1.282 2.977 1.00 88.94 79 PRO A C 1
ATOM 608 O O . PRO A 1 79 ? 2.287 -2.021 1.993 1.00 88.94 79 PRO A O 1
ATOM 611 N N . ARG A 1 80 ? 2.456 -1.791 4.216 1.00 90.06 80 ARG A N 1
ATOM 612 C CA . ARG A 1 80 ? 2.384 -3.236 4.490 1.00 90.06 80 ARG A CA 1
ATOM 613 C C . ARG A 1 80 ? 1.014 -3.847 4.224 1.00 90.06 80 ARG A C 1
ATOM 615 O O . ARG A 1 80 ? 0.928 -5.064 4.030 1.00 90.06 80 ARG A O 1
ATOM 622 N N . ILE A 1 81 ? -0.020 -3.006 4.195 1.00 86.25 81 ILE A N 1
ATOM 623 C CA . ILE A 1 81 ? -1.401 -3.406 3.917 1.00 86.25 81 ILE A CA 1
ATOM 624 C C . ILE A 1 81 ? -1.544 -3.985 2.506 1.00 86.25 81 ILE A C 1
ATOM 626 O O . ILE A 1 81 ? -2.217 -5.003 2.347 1.00 86.25 81 ILE A O 1
ATOM 630 N N . ILE A 1 82 ? -0.799 -3.438 1.540 1.00 86.50 82 ILE A N 1
ATOM 631 C CA . ILE A 1 82 ? -0.697 -3.953 0.173 1.00 86.50 82 ILE A CA 1
ATOM 632 C C . ILE A 1 82 ? -0.006 -5.330 0.206 1.00 86.50 82 ILE A C 1
ATOM 634 O O . ILE A 1 82 ? 1.037 -5.476 0.851 1.00 86.50 82 ILE A O 1
ATOM 638 N N . PRO A 1 83 ? -0.538 -6.367 -0.461 1.00 85.94 83 PRO A N 1
ATOM 639 C CA . PRO A 1 83 ? 0.078 -7.685 -0.513 1.00 85.94 83 PRO A CA 1
ATOM 640 C C . PRO A 1 83 ? 1.484 -7.634 -1.111 1.00 85.94 83 PRO A C 1
ATOM 642 O O . PRO A 1 83 ? 1.774 -6.845 -2.010 1.00 85.94 83 PRO A O 1
ATOM 645 N N . SER A 1 84 ? 2.363 -8.523 -0.643 1.00 85.19 84 SER A N 1
ATOM 646 C CA . SER A 1 84 ? 3.744 -8.616 -1.133 1.00 85.19 84 SER A CA 1
ATOM 647 C C . SER A 1 84 ? 3.815 -8.813 -2.647 1.00 85.19 84 SER A C 1
ATOM 649 O O . SER A 1 84 ? 4.681 -8.223 -3.283 1.00 85.19 84 SER A O 1
ATOM 651 N N . HIS A 1 85 ? 2.881 -9.579 -3.217 1.00 82.88 85 HIS A N 1
ATOM 652 C CA . HIS A 1 85 ? 2.763 -9.784 -4.658 1.00 82.88 85 HIS A CA 1
ATOM 653 C C . HIS A 1 85 ? 2.566 -8.464 -5.420 1.00 82.88 85 HIS A C 1
ATOM 655 O O . HIS A 1 85 ? 3.371 -8.121 -6.281 1.00 82.88 85 HIS A O 1
ATOM 661 N N . HIS A 1 86 ? 1.563 -7.668 -5.033 1.00 83.56 86 HIS A N 1
ATOM 662 C CA . HIS A 1 86 ? 1.275 -6.389 -5.689 1.00 83.56 86 HIS A CA 1
ATOM 663 C C . HIS A 1 86 ? 2.404 -5.384 -5.464 1.00 83.56 86 HIS A C 1
ATOM 665 O O . HIS A 1 86 ? 2.765 -4.670 -6.391 1.00 83.56 86 HIS A O 1
ATOM 671 N N . ARG A 1 87 ? 3.042 -5.379 -4.285 1.00 86.56 87 ARG A N 1
ATOM 672 C CA . ARG A 1 87 ? 4.238 -4.550 -4.067 1.00 86.56 87 ARG A CA 1
ATOM 673 C C . ARG A 1 87 ? 5.373 -4.903 -5.024 1.00 86.56 87 ARG A C 1
ATOM 675 O O . ARG A 1 87 ? 5.995 -3.996 -5.557 1.00 86.56 87 ARG A O 1
ATOM 682 N N . ARG A 1 88 ? 5.636 -6.192 -5.281 1.00 85.62 88 ARG A N 1
ATOM 683 C CA . ARG A 1 88 ? 6.651 -6.595 -6.273 1.00 85.62 88 ARG A CA 1
ATOM 684 C C . ARG A 1 88 ? 6.296 -6.115 -7.675 1.00 85.62 88 ARG A C 1
ATOM 686 O O . ARG A 1 88 ? 7.199 -5.758 -8.413 1.00 85.62 88 ARG A O 1
ATOM 693 N N . MET A 1 89 ? 5.013 -6.100 -8.034 1.00 85.19 89 MET A N 1
ATOM 694 C CA . MET A 1 89 ? 4.567 -5.553 -9.318 1.00 85.19 89 MET A CA 1
ATOM 695 C C . MET A 1 89 ? 4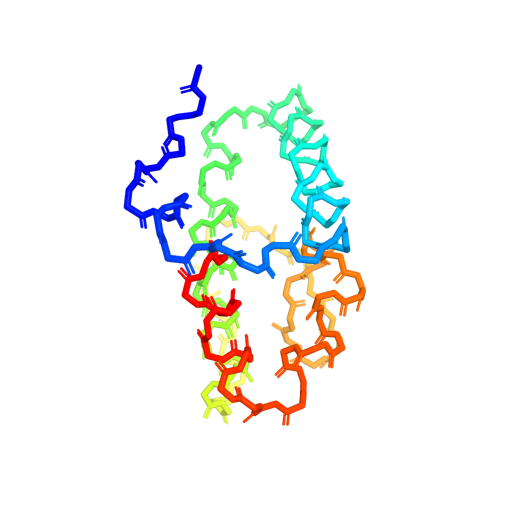.754 -4.035 -9.385 1.00 85.19 89 MET A C 1
ATOM 697 O O . MET A 1 89 ? 5.238 -3.538 -10.392 1.00 85.19 89 MET A O 1
ATOM 701 N N . ILE A 1 90 ? 4.434 -3.313 -8.308 1.00 85.88 90 ILE A N 1
ATOM 702 C CA . ILE A 1 90 ? 4.620 -1.858 -8.227 1.00 85.88 90 ILE A CA 1
ATOM 703 C C . ILE A 1 90 ? 6.107 -1.490 -8.337 1.00 85.88 90 ILE A C 1
ATOM 705 O O . ILE A 1 90 ? 6.464 -0.559 -9.052 1.00 85.88 90 ILE A O 1
ATOM 709 N N . LEU A 1 91 ? 6.985 -2.272 -7.703 1.00 85.12 91 LEU A N 1
ATOM 710 C CA . LEU A 1 91 ? 8.436 -2.073 -7.764 1.00 85.12 91 LEU A CA 1
ATOM 711 C C . LEU A 1 91 ? 9.025 -2.207 -9.176 1.00 85.12 91 LEU A C 1
ATOM 713 O O . LEU A 1 91 ? 10.109 -1.683 -9.409 1.00 85.12 91 LEU A O 1
ATOM 717 N N . LYS A 1 92 ? 8.338 -2.875 -10.113 1.00 86.69 92 LYS A N 1
ATOM 718 C CA . LYS A 1 92 ? 8.802 -2.980 -11.506 1.00 86.69 92 LYS A CA 1
ATOM 719 C C . LYS A 1 92 ? 8.691 -1.663 -12.279 1.00 86.69 92 LYS A C 1
ATOM 721 O O . LYS A 1 92 ? 9.378 -1.519 -13.277 1.00 86.69 92 LYS A O 1
ATOM 726 N N . LYS A 1 93 ? 7.866 -0.710 -11.815 1.00 83.62 93 LYS A N 1
ATOM 727 C CA . LYS A 1 93 ? 7.618 0.591 -12.472 1.00 83.62 93 LYS A CA 1
ATOM 728 C C . LYS A 1 93 ? 7.144 0.494 -13.938 1.00 83.62 93 LYS A C 1
ATOM 730 O O . LYS A 1 93 ? 7.363 1.405 -14.725 1.00 83.62 93 LYS A O 1
ATOM 735 N N . ASP A 1 94 ? 6.449 -0.590 -14.284 1.00 85.06 94 ASP A N 1
ATOM 736 C CA . ASP A 1 94 ? 5.798 -0.766 -15.590 1.00 85.06 94 ASP A CA 1
ATOM 737 C C . ASP A 1 94 ? 4.453 -0.008 -15.662 1.00 85.06 94 ASP A C 1
ATOM 739 O O . ASP A 1 94 ? 3.911 0.425 -14.645 1.00 85.06 94 ASP A O 1
ATOM 743 N N . GLU A 1 95 ? 3.797 0.033 -16.827 1.00 81.00 95 GLU A N 1
ATOM 744 C CA . GLU A 1 95 ? 2.429 0.583 -16.949 1.00 81.00 95 GLU A CA 1
ATOM 745 C C . GLU A 1 95 ? 1.414 -0.082 -16.003 1.00 81.00 95 GLU A C 1
ATOM 747 O O . GLU A 1 95 ? 0.513 0.552 -15.447 1.00 81.00 95 GLU A O 1
ATOM 752 N N . LYS A 1 96 ? 1.598 -1.377 -15.724 1.00 79.12 96 LYS A N 1
ATOM 753 C CA . LYS A 1 96 ? 0.790 -2.093 -14.725 1.00 79.12 96 LYS A CA 1
ATOM 754 C C . LYS A 1 96 ? 1.029 -1.576 -13.305 1.00 79.12 96 LYS A C 1
ATOM 756 O O . LYS A 1 96 ? 0.103 -1.605 -12.497 1.00 79.12 96 LYS A O 1
ATOM 761 N N . ALA A 1 97 ? 2.238 -1.108 -12.992 1.00 82.69 97 ALA A N 1
ATOM 762 C CA . ALA A 1 97 ? 2.544 -0.483 -11.710 1.00 82.69 97 ALA A CA 1
ATOM 763 C C . ALA A 1 97 ? 1.805 0.853 -11.570 1.00 82.69 97 ALA A C 1
ATOM 765 O O . ALA A 1 97 ? 1.164 1.058 -10.544 1.00 82.69 97 ALA A O 1
ATOM 766 N N . ASN A 1 98 ? 1.790 1.691 -12.615 1.00 82.69 98 ASN A N 1
ATOM 767 C CA . ASN A 1 98 ? 1.014 2.940 -12.633 1.00 82.69 98 ASN A CA 1
ATOM 768 C C . ASN A 1 98 ? -0.472 2.686 -12.336 1.00 82.69 98 ASN A C 1
ATOM 770 O O . ASN A 1 98 ? -1.082 3.377 -11.519 1.00 82.69 98 ASN A O 1
ATOM 774 N N . MET A 1 99 ? -1.048 1.660 -12.967 1.00 82.62 99 MET A N 1
ATOM 775 C CA . MET A 1 99 ? -2.441 1.269 -12.737 1.00 82.62 99 MET A CA 1
ATOM 776 C C . MET A 1 99 ? -2.677 0.756 -11.312 1.00 82.62 99 MET A C 1
ATOM 778 O O . MET A 1 99 ? -3.671 1.117 -10.686 1.00 82.62 99 MET A O 1
ATOM 782 N N . LEU A 1 100 ? -1.760 -0.053 -10.775 1.00 81.19 100 LEU A N 1
ATOM 783 C CA . LEU A 1 100 ? -1.839 -0.552 -9.401 1.00 81.19 100 LEU A CA 1
ATOM 784 C C . LEU A 1 100 ? -1.701 0.563 -8.361 1.00 81.19 100 LEU A C 1
ATOM 786 O O . LEU A 1 100 ? -2.391 0.522 -7.350 1.00 81.19 100 LEU A O 1
ATOM 790 N N . VAL A 1 101 ? -0.840 1.549 -8.602 1.00 84.44 101 VAL A N 1
ATOM 791 C CA . VAL A 1 101 ? -0.671 2.708 -7.715 1.00 84.44 101 VAL A CA 1
ATOM 792 C C . VAL A 1 101 ? -1.923 3.582 -7.717 1.00 84.44 101 VAL A C 1
ATOM 794 O O . VAL A 1 101 ? -2.330 4.022 -6.656 1.00 84.44 101 VAL A O 1
ATOM 797 N N . LYS A 1 102 ? -2.586 3.774 -8.867 1.00 83.06 102 LYS A N 1
ATOM 798 C CA . LYS A 1 102 ? -3.882 4.480 -8.934 1.00 83.06 102 LYS A CA 1
ATOM 799 C C . LYS A 1 102 ? -5.031 3.715 -8.268 1.00 83.06 102 LYS A C 1
ATOM 801 O O . LYS A 1 102 ? -6.037 4.319 -7.913 1.00 83.06 102 LYS A O 1
ATOM 806 N N . PHE A 1 103 ? -4.924 2.389 -8.185 1.00 81.06 103 PHE A N 1
ATOM 807 C CA . PHE A 1 103 ? -5.944 1.535 -7.579 1.00 81.06 103 PHE A CA 1
ATOM 808 C C . PHE A 1 103 ? -5.911 1.562 -6.043 1.00 81.06 103 PHE A C 1
ATOM 810 O O . PHE A 1 103 ? -6.963 1.429 -5.417 1.00 81.06 103 PHE A O 1
ATOM 817 N N . TYR A 1 104 ? -4.717 1.669 -5.457 1.00 77.62 104 TYR A N 1
ATOM 818 C CA . TYR A 1 104 ? -4.484 1.648 -4.009 1.00 77.62 104 TYR A CA 1
ATOM 819 C C . TYR A 1 104 ? -4.514 3.039 -3.383 1.00 77.62 104 TYR A C 1
ATOM 821 O O . TYR A 1 104 ? -4.949 3.108 -2.210 1.00 77.62 104 TYR A O 1
#